Protein AF-A0A643BZP4-F1 (afdb_monomer)

InterPro domains:
  IPR011527 ABC transporter type 1, transmembrane domain [PF00664] (1-120)
  IPR011527 ABC transporter type 1, transmembrane domain [PS50929] (1-120)
  IPR036640 ABC transporter type 1, transmembrane domain superfamily [G3DSA:1.20.1560.10] (1-120)
  IPR036640 ABC transporter type 1, transmembrane domain superfamily [SSF90123] (1-117)
  IPR039421 Type 1 protein exporter [PTHR43394] (1-119)

Secondary structure (DSSP, 8-state):
-HHHHHHHHHHHHHHHHHHHHHHHHHHHHHHHHHHHHHHHHHHTS-HHHHTTS-HHHHHHHHHHHHHHHHHIIIIIHHHHHHHHHHHHHHHHHHHHHHHHHHHHHHHHHHHHHHHHHHH-

Radius of gyration: 23.45 Å; Cα contacts (8 Å, |Δi|>4): 32; chains: 1; bounding box: 48×31×70 Å

Mean predicted aligned error: 7.29 Å

Nearest PDB structures (foldseek):
  8t3k-assembly1_D  TM=7.423E-01  e=4.252E-02  Bacillus subtilis subsp. subtilis str. 168
  8chb-assembly1_B  TM=7.942E-01  e=1.330E-01  Bacillus subtilis
  8rf1-assembly1_B  TM=7.347E-01  e=1.249E-01  Bacillus subtilis
  9g37-assembly1_A  TM=7.716E-01  e=3.906E-01  Mycolicibacterium thermoresistibile ATCC 19527
  7zo8-assembly1_A  TM=7.353E-01  e=3.823E+00  Brucella abortus 2308

Solvent-accessible surface area (backbone atoms only — not comparable to full-atom values): 6551 Å² total; per-residue (Å²): 111,68,67,60,54,50,52,51,50,55,50,49,54,53,50,50,52,52,53,54,51,51,32,41,53,51,22,53,56,51,44,53,51,49,54,52,52,52,53,54,52,60,74,70,56,59,71,76,56,55,77,76,43,60,68,70,57,53,55,46,46,61,51,53,53,48,46,53,49,33,55,46,52,19,54,50,48,54,50,50,54,49,53,50,51,50,51,54,50,51,51,52,54,38,50,71,77,37,51,71,60,42,53,54,54,57,64,47,48,59,56,52,50,52,54,50,63,75,75,105

pLDDT: mean 87.91, std 4.4, range [66.19, 95.56]

Structure (mmCIF, N/CA/C/O backbone):
data_AF-A0A643BZP4-F1
#
_entry.id   AF-A0A643BZP4-F1
#
loop_
_atom_site.group_PDB
_atom_site.id
_atom_site.type_symbol
_atom_site.label_atom_id
_atom_site.label_alt_id
_atom_site.label_comp_id
_atom_site.label_asym_id
_atom_site.label_entity_id
_atom_site.label_seq_id
_atom_site.pdbx_PDB_ins_code
_a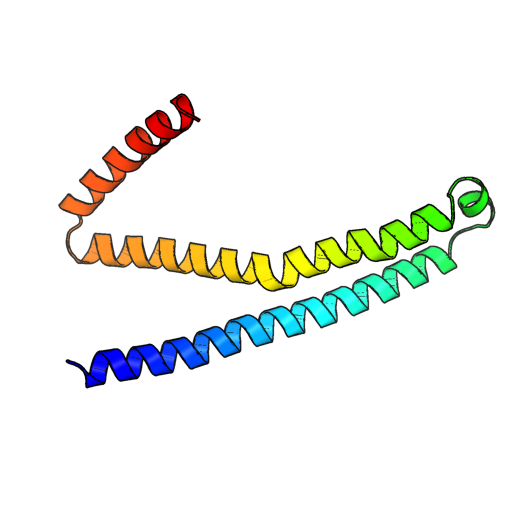tom_site.Cartn_x
_atom_site.Cartn_y
_atom_site.Cartn_z
_atom_site.occupancy
_atom_site.B_iso_or_equiv
_atom_site.auth_seq_id
_atom_site.auth_comp_id
_atom_site.auth_asym_id
_atom_site.auth_atom_id
_atom_site.pdbx_PDB_model_num
ATOM 1 N N . TYR A 1 1 ? -7.803 -0.485 32.169 1.00 72.69 1 TYR A N 1
ATOM 2 C CA . TYR A 1 1 ? -8.080 0.176 30.874 1.00 72.69 1 TYR A CA 1
ATOM 3 C C . TYR A 1 1 ? -6.813 0.559 30.109 1.00 72.69 1 TYR A C 1
ATOM 5 O O . TYR A 1 1 ? -6.709 0.167 28.957 1.00 72.69 1 TYR A O 1
ATOM 13 N N . ALA A 1 2 ? -5.817 1.216 30.722 1.00 86.94 2 ALA A N 1
ATOM 14 C CA . ALA A 1 2 ? -4.563 1.592 30.043 1.00 86.94 2 ALA A CA 1
ATOM 15 C C . ALA A 1 2 ? -3.774 0.407 29.438 1.00 86.94 2 ALA A C 1
ATOM 17 O O . ALA A 1 2 ? -3.291 0.505 28.314 1.00 86.94 2 ALA A O 1
ATOM 18 N N . TYR A 1 3 ? -3.709 -0.738 30.130 1.00 90.44 3 TYR A N 1
ATOM 19 C CA . TYR A 1 3 ? -3.023 -1.934 29.617 1.00 90.44 3 TYR A CA 1
ATOM 20 C C . TYR A 1 3 ? -3.641 -2.494 28.323 1.00 90.44 3 TYR A C 1
ATOM 22 O O . TYR A 1 3 ? -2.906 -2.928 27.443 1.00 90.44 3 TYR A O 1
ATOM 30 N N . TYR A 1 4 ? -4.970 -2.425 28.166 1.00 91.50 4 TYR A N 1
ATOM 31 C CA . TYR A 1 4 ? -5.653 -2.877 26.947 1.00 91.50 4 TYR A CA 1
ATOM 32 C C . TYR A 1 4 ? -5.332 -1.979 25.747 1.00 91.50 4 TYR A C 1
ATOM 34 O O . TYR A 1 4 ? -4.982 -2.482 24.683 1.00 91.50 4 TYR A O 1
ATOM 42 N N . TYR A 1 5 ? -5.382 -0.655 25.925 1.00 91.31 5 TYR A N 1
ATOM 43 C CA . TYR A 1 5 ? -5.010 0.290 24.866 1.00 91.31 5 TYR A CA 1
ATOM 44 C C . TYR A 1 5 ? -3.531 0.184 24.489 1.00 91.31 5 TYR A C 1
ATOM 46 O O . TYR A 1 5 ? -3.199 0.248 23.309 1.00 91.31 5 TYR A O 1
ATOM 54 N N . SER A 1 6 ? -2.655 -0.043 25.472 1.00 93.00 6 SER A N 1
ATOM 55 C CA . SER A 1 6 ? -1.228 -0.268 25.228 1.00 93.00 6 SER A CA 1
ATOM 56 C C . SER A 1 6 ? -0.982 -1.540 24.404 1.00 93.00 6 SER A C 1
ATOM 58 O O . SER A 1 6 ? -0.245 -1.505 23.419 1.00 93.00 6 SER A O 1
ATOM 60 N N . GLY A 1 7 ? -1.670 -2.642 24.729 1.00 94.50 7 GLY A N 1
ATOM 61 C CA . GLY A 1 7 ? -1.585 -3.891 23.964 1.00 94.50 7 GLY A CA 1
ATOM 62 C C . GLY A 1 7 ? -2.067 -3.748 22.516 1.00 94.50 7 GLY A C 1
ATOM 63 O O . GLY A 1 7 ? -1.394 -4.209 21.596 1.00 94.50 7 GLY A O 1
ATOM 64 N N . ILE A 1 8 ? -3.188 -3.051 22.299 1.00 93.56 8 ILE A N 1
ATOM 65 C CA . ILE A 1 8 ? -3.695 -2.758 20.948 1.00 93.56 8 ILE A CA 1
ATOM 66 C C . ILE A 1 8 ? -2.702 -1.877 20.184 1.00 93.56 8 ILE A C 1
ATOM 68 O O . ILE A 1 8 ? -2.392 -2.173 19.034 1.00 93.56 8 ILE A O 1
ATOM 72 N N . GLY A 1 9 ? -2.159 -0.835 20.821 1.00 92.62 9 GLY A N 1
ATOM 73 C CA . GLY A 1 9 ? -1.174 0.055 20.208 1.00 92.62 9 GLY A CA 1
ATOM 74 C C . GLY A 1 9 ? 0.082 -0.685 19.747 1.00 92.62 9 GLY A C 1
ATOM 75 O O . GLY A 1 9 ? 0.513 -0.506 18.610 1.00 92.62 9 GLY A O 1
ATOM 76 N N . ALA A 1 10 ? 0.621 -1.576 20.584 1.00 94.94 10 ALA A N 1
ATOM 77 C CA . ALA A 1 10 ? 1.756 -2.420 20.216 1.00 94.94 10 ALA A CA 1
ATOM 78 C C . ALA A 1 10 ? 1.424 -3.350 19.035 1.00 94.94 10 ALA A C 1
ATOM 80 O O . ALA A 1 10 ? 2.216 -3.472 18.100 1.00 94.94 10 ALA A O 1
ATOM 81 N N . GLY A 1 11 ? 0.232 -3.957 19.039 1.00 94.75 11 GLY A N 1
ATOM 82 C CA . GLY A 1 11 ? -0.239 -4.807 17.943 1.00 94.75 11 GLY A CA 1
ATOM 83 C C . GLY A 1 11 ? -0.377 -4.054 16.618 1.00 94.75 11 GLY A C 1
ATOM 84 O O . GLY A 1 11 ? 0.086 -4.539 15.588 1.00 94.75 11 GLY A O 1
ATOM 85 N N . VAL A 1 12 ? -0.951 -2.847 16.644 1.00 93.94 12 VAL A N 1
ATOM 86 C CA . VAL A 1 12 ? -1.091 -1.984 15.459 1.00 93.94 12 VAL A CA 1
ATOM 87 C C . VAL A 1 12 ? 0.273 -1.590 14.906 1.00 93.94 12 VAL A C 1
ATOM 89 O O . VAL A 1 12 ? 0.457 -1.619 13.695 1.00 93.94 12 VAL A O 1
ATOM 92 N N . LEU A 1 13 ? 1.241 -1.274 15.770 1.00 93.44 13 LEU A N 1
ATOM 93 C CA . LEU A 1 13 ? 2.595 -0.905 15.351 1.00 93.44 13 LEU A CA 1
ATOM 94 C C . LEU A 1 13 ? 3.259 -2.028 14.544 1.00 93.44 13 LEU A C 1
ATOM 96 O O . LEU A 1 13 ? 3.770 -1.797 13.448 1.00 93.44 13 LEU A O 1
ATOM 100 N N . VAL A 1 14 ? 3.196 -3.256 15.064 1.00 95.56 14 VAL A N 1
ATOM 101 C CA . VAL A 1 14 ? 3.759 -4.437 14.398 1.00 95.56 14 VAL A CA 1
ATOM 102 C C . VAL A 1 14 ? 2.997 -4.748 13.110 1.00 95.56 14 VAL A C 1
ATOM 104 O O . VAL A 1 14 ? 3.618 -4.950 12.068 1.00 95.56 14 VAL A O 1
ATOM 107 N N . ALA A 1 15 ? 1.663 -4.741 13.149 1.00 91.44 15 ALA A N 1
ATOM 108 C CA . ALA A 1 15 ? 0.834 -5.033 11.984 1.00 91.44 15 ALA A CA 1
ATOM 109 C C . ALA A 1 15 ? 1.042 -4.016 10.850 1.00 91.44 15 ALA A C 1
ATOM 111 O O . ALA A 1 15 ? 1.236 -4.418 9.704 1.00 91.44 15 ALA A O 1
ATOM 112 N N . ALA A 1 16 ? 1.067 -2.718 11.165 1.00 90.19 16 ALA A N 1
ATOM 113 C CA . ALA A 1 16 ? 1.281 -1.654 10.188 1.00 90.19 16 ALA A CA 1
ATOM 114 C C . ALA A 1 16 ? 2.680 -1.735 9.568 1.00 90.19 16 ALA A C 1
ATOM 116 O O . ALA A 1 16 ? 2.824 -1.647 8.349 1.00 90.19 16 ALA A O 1
ATOM 117 N N . TYR A 1 17 ? 3.710 -1.973 10.388 1.00 91.75 17 TYR A N 1
ATOM 118 C CA . TYR A 1 17 ? 5.072 -2.139 9.890 1.00 91.75 17 TYR A CA 1
ATOM 119 C C . TYR A 1 17 ? 5.178 -3.322 8.921 1.00 91.75 17 TYR A C 1
ATOM 121 O O . TYR A 1 17 ? 5.737 -3.193 7.830 1.00 91.75 17 TYR A O 1
ATOM 129 N N . ILE A 1 18 ? 4.597 -4.465 9.297 1.00 92.12 18 ILE A N 1
ATOM 130 C CA . ILE A 1 18 ? 4.565 -5.674 8.474 1.00 92.12 18 ILE A CA 1
ATOM 131 C C . ILE A 1 18 ? 3.809 -5.424 7.163 1.00 92.12 18 ILE A C 1
ATOM 133 O O . ILE A 1 18 ? 4.315 -5.771 6.095 1.00 92.12 18 ILE A O 1
ATOM 137 N N . GLN A 1 19 ? 2.634 -4.793 7.230 1.00 89.50 19 GLN A N 1
ATOM 138 C CA . GLN A 1 19 ? 1.811 -4.471 6.065 1.00 89.50 19 GLN A CA 1
ATOM 139 C C . GLN A 1 19 ? 2.588 -3.620 5.054 1.00 89.50 19 GLN A C 1
ATOM 141 O O . GLN A 1 19 ? 2.702 -4.007 3.890 1.00 89.50 19 GLN A O 1
ATOM 146 N N . VAL A 1 20 ? 3.152 -2.490 5.491 1.00 89.31 20 VAL A N 1
ATOM 147 C CA . VAL A 1 20 ? 3.890 -1.572 4.609 1.00 89.31 20 VAL A CA 1
ATOM 148 C C . VAL A 1 20 ? 5.153 -2.235 4.056 1.00 89.31 20 VAL A C 1
ATOM 150 O O . VAL A 1 20 ? 5.429 -2.146 2.859 1.00 89.31 20 VAL A O 1
ATOM 153 N N . SER A 1 21 ? 5.896 -2.964 4.893 1.00 90.12 21 SER A N 1
ATOM 154 C CA . SER A 1 21 ? 7.127 -3.641 4.468 1.00 90.12 21 SER A CA 1
ATOM 155 C C . SER A 1 21 ? 6.862 -4.703 3.402 1.00 90.12 21 SER A C 1
ATOM 157 O O . SER A 1 21 ? 7.576 -4.762 2.399 1.00 90.12 21 SER A O 1
ATOM 159 N N . PHE A 1 22 ? 5.828 -5.534 3.581 1.00 90.25 22 PHE A N 1
ATOM 160 C CA . PHE A 1 22 ? 5.490 -6.567 2.603 1.00 90.25 22 PHE A CA 1
ATOM 161 C C . PHE A 1 22 ? 5.012 -5.976 1.280 1.00 90.25 22 PHE A C 1
ATOM 163 O O . PHE A 1 22 ? 5.449 -6.449 0.228 1.00 90.25 22 PHE A O 1
ATOM 170 N N . TRP A 1 23 ? 4.172 -4.939 1.315 1.00 88.06 23 TRP A N 1
ATOM 171 C CA . TRP A 1 23 ? 3.709 -4.273 0.098 1.00 88.06 23 TRP A CA 1
ATOM 172 C C . TRP A 1 23 ? 4.851 -3.602 -0.664 1.00 88.06 23 TRP A C 1
ATOM 174 O O . TRP A 1 23 ? 4.987 -3.816 -1.869 1.00 88.06 23 TRP A O 1
ATOM 184 N N . CYS A 1 24 ? 5.738 -2.891 0.036 1.00 88.31 24 CYS A N 1
ATOM 185 C CA . CYS A 1 24 ? 6.909 -2.264 -0.573 1.00 88.31 24 CYS A CA 1
ATOM 186 C C . CYS A 1 24 ? 7.859 -3.307 -1.194 1.00 88.31 24 CYS A C 1
ATOM 188 O O . CYS A 1 24 ? 8.304 -3.164 -2.336 1.00 88.31 24 CYS A O 1
ATOM 190 N N . LEU A 1 25 ? 8.106 -4.421 -0.494 1.00 90.69 25 LEU A N 1
ATOM 191 C CA . LEU A 1 25 ? 8.940 -5.509 -1.006 1.00 90.69 25 LEU A CA 1
ATOM 192 C C . LEU A 1 25 ? 8.323 -6.187 -2.240 1.00 90.69 25 LEU A C 1
ATOM 194 O O . LEU A 1 25 ? 9.034 -6.492 -3.203 1.00 90.69 25 LEU A O 1
ATOM 198 N N . ALA A 1 26 ? 7.013 -6.443 -2.219 1.00 90.12 26 ALA A N 1
ATOM 199 C CA . ALA A 1 26 ? 6.293 -7.031 -3.343 1.00 90.12 26 ALA A CA 1
ATOM 200 C C . ALA A 1 26 ? 6.324 -6.103 -4.566 1.00 90.12 26 ALA A C 1
ATOM 202 O O . ALA A 1 26 ? 6.710 -6.544 -5.652 1.00 90.12 26 ALA A O 1
ATOM 203 N N . ALA A 1 27 ? 6.024 -4.815 -4.375 1.00 89.56 27 ALA A N 1
ATOM 204 C CA . ALA A 1 27 ? 6.068 -3.803 -5.424 1.00 89.56 27 ALA A CA 1
ATOM 205 C C . ALA A 1 27 ? 7.461 -3.695 -6.054 1.00 89.56 27 ALA A C 1
ATOM 207 O O . ALA A 1 27 ? 7.587 -3.792 -7.275 1.00 89.56 27 ALA A O 1
ATOM 208 N N . GLY A 1 28 ? 8.520 -3.624 -5.241 1.00 89.38 28 GLY A N 1
ATOM 209 C CA . GLY A 1 28 ? 9.898 -3.578 -5.735 1.00 89.38 28 GLY A CA 1
ATOM 210 C C . GLY A 1 28 ? 10.264 -4.790 -6.602 1.00 89.38 28 GLY A C 1
ATOM 211 O O . GLY A 1 28 ? 10.846 -4.643 -7.681 1.00 89.38 28 GLY A O 1
ATOM 212 N N . ARG A 1 29 ? 9.859 -6.000 -6.191 1.00 91.69 29 ARG A N 1
ATOM 213 C CA . ARG A 1 29 ? 10.074 -7.228 -6.980 1.00 91.69 29 ARG A CA 1
ATOM 214 C C . ARG A 1 29 ? 9.307 -7.208 -8.302 1.00 91.69 29 ARG A C 1
ATOM 216 O O . ARG A 1 29 ? 9.840 -7.657 -9.319 1.00 91.69 29 ARG A O 1
ATOM 223 N N . GLN A 1 30 ? 8.070 -6.719 -8.299 1.00 90.12 30 GLN A N 1
ATOM 224 C CA . GLN A 1 30 ? 7.236 -6.630 -9.499 1.00 90.12 30 GLN A CA 1
ATOM 225 C C . GLN A 1 30 ? 7.798 -5.612 -10.490 1.00 90.12 30 GLN A C 1
ATOM 227 O O . GLN A 1 30 ? 7.966 -5.923 -11.667 1.00 90.12 30 GLN A O 1
ATOM 232 N N . VAL A 1 31 ? 8.192 -4.443 -9.996 1.00 90.62 31 VAL A N 1
ATOM 233 C CA . VAL A 1 31 ? 8.799 -3.365 -10.781 1.00 90.62 31 VAL A CA 1
ATOM 234 C C . VAL A 1 31 ? 10.096 -3.823 -11.436 1.00 90.62 31 VAL A C 1
ATOM 236 O O . VAL A 1 31 ? 10.297 -3.591 -12.626 1.00 90.62 31 VAL A O 1
ATOM 239 N N . TYR A 1 32 ? 10.951 -4.546 -10.707 1.00 91.06 32 TYR A N 1
ATOM 240 C CA . TYR A 1 32 ? 12.175 -5.107 -11.279 1.00 91.06 32 TYR A CA 1
ATOM 241 C C . TYR A 1 32 ? 11.889 -6.071 -12.444 1.00 91.06 32 TYR A C 1
ATOM 243 O O . TYR A 1 32 ? 12.534 -5.994 -13.493 1.00 91.06 32 TYR A O 1
ATOM 251 N N . LYS A 1 33 ? 10.890 -6.954 -12.297 1.00 93.06 33 LYS A N 1
ATOM 252 C CA . LYS A 1 33 ? 10.469 -7.867 -13.373 1.00 93.06 33 LYS A CA 1
ATOM 253 C C . LYS A 1 33 ? 9.939 -7.107 -14.589 1.00 93.06 33 LYS A C 1
ATOM 255 O O . LYS A 1 33 ? 10.329 -7.444 -15.705 1.00 93.06 33 LYS A O 1
ATOM 260 N N . ILE A 1 34 ? 9.117 -6.078 -14.371 1.00 91.31 34 ILE A N 1
ATOM 261 C CA . ILE A 1 34 ? 8.569 -5.230 -15.439 1.00 91.31 34 ILE A CA 1
ATOM 262 C C . ILE A 1 34 ? 9.703 -4.531 -16.193 1.00 91.31 34 ILE A C 1
ATOM 264 O O . ILE A 1 34 ? 9.766 -4.656 -17.4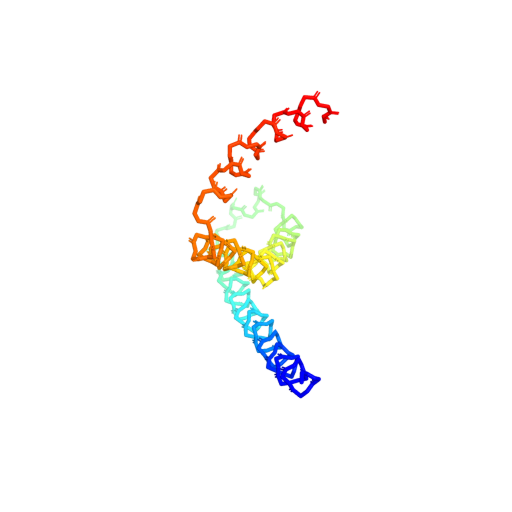12 1.00 91.31 34 ILE A O 1
ATOM 268 N N . ARG A 1 35 ? 10.656 -3.891 -15.494 1.00 90.69 35 ARG A N 1
ATOM 269 C CA . ARG A 1 35 ? 11.820 -3.246 -16.139 1.00 90.69 35 ARG A CA 1
ATOM 270 C C . ARG A 1 35 ? 12.605 -4.228 -17.002 1.00 90.69 35 ARG A C 1
ATOM 272 O O . ARG A 1 35 ? 12.942 -3.913 -18.139 1.00 90.69 35 ARG A O 1
ATOM 279 N N . LYS A 1 36 ? 12.867 -5.432 -16.483 1.00 92.38 36 LYS A N 1
ATOM 280 C CA . LYS A 1 36 ? 13.616 -6.466 -17.210 1.00 92.38 36 LYS A CA 1
ATOM 281 C C . LYS A 1 36 ? 12.879 -6.940 -18.465 1.00 92.38 36 LYS A C 1
ATOM 283 O O . LYS A 1 36 ? 13.500 -7.075 -19.515 1.00 92.38 36 LYS A O 1
ATOM 288 N N . GLN A 1 37 ? 11.577 -7.208 -18.360 1.00 92.00 37 GLN A N 1
ATOM 289 C CA . GLN A 1 37 ? 10.757 -7.658 -19.489 1.00 92.00 37 GLN A CA 1
ATOM 290 C C . GLN A 1 37 ? 10.598 -6.564 -20.545 1.00 92.00 37 GLN A C 1
ATOM 292 O O . GLN A 1 37 ? 10.731 -6.851 -21.730 1.00 92.00 37 GLN A O 1
ATOM 297 N N . PHE A 1 38 ? 10.387 -5.319 -20.119 1.00 89.19 38 PHE A N 1
ATOM 298 C CA . PHE A 1 38 ? 10.263 -4.172 -21.011 1.00 89.19 38 PHE A CA 1
ATOM 299 C C . PHE A 1 38 ? 11.558 -3.923 -21.789 1.00 89.19 38 PHE A C 1
ATOM 301 O O . PHE A 1 38 ? 11.536 -3.837 -23.013 1.00 89.19 38 PHE A O 1
ATOM 308 N N . PHE A 1 39 ? 12.706 -3.918 -21.103 1.00 89.38 39 PHE A N 1
ATOM 309 C CA . PHE A 1 39 ? 14.007 -3.783 -21.760 1.00 89.38 39 PHE A CA 1
ATOM 310 C C . PHE A 1 39 ? 14.283 -4.936 -22.735 1.00 89.38 39 PHE A C 1
ATOM 312 O O . PHE A 1 39 ? 14.730 -4.717 -23.858 1.00 89.38 39 PHE A O 1
ATOM 319 N N . HIS A 1 40 ? 13.972 -6.174 -22.339 1.00 92.81 40 HIS A N 1
ATOM 320 C CA . HIS A 1 40 ? 14.123 -7.335 -23.216 1.00 92.81 40 HIS A CA 1
ATOM 321 C C . HIS A 1 40 ? 13.219 -7.264 -24.458 1.00 92.81 40 HIS A C 1
ATOM 323 O O . HIS A 1 40 ? 13.636 -7.689 -25.531 1.00 92.81 40 HIS A O 1
ATOM 329 N N . ALA A 1 41 ? 12.000 -6.733 -24.325 1.00 89.38 41 ALA A N 1
ATOM 330 C CA . ALA A 1 41 ? 11.084 -6.540 -25.444 1.00 89.38 41 ALA A CA 1
ATOM 331 C C . ALA A 1 41 ? 11.605 -5.479 -26.426 1.00 89.38 41 ALA A C 1
ATOM 333 O O . ALA A 1 41 ? 11.635 -5.746 -27.622 1.00 89.38 41 ALA A O 1
ATOM 334 N N . ILE A 1 42 ? 12.105 -4.340 -25.926 1.00 88.75 42 ILE A N 1
ATOM 335 C CA . ILE A 1 42 ? 12.709 -3.292 -26.768 1.00 88.75 42 ILE A CA 1
ATOM 336 C C . ILE A 1 42 ? 13.898 -3.844 -27.560 1.00 88.75 42 ILE A C 1
ATOM 338 O O . ILE A 1 42 ? 13.984 -3.642 -28.764 1.00 88.75 42 ILE A O 1
ATOM 342 N N . MET A 1 43 ? 14.786 -4.605 -26.917 1.00 88.31 43 MET A N 1
ATOM 343 C CA . MET A 1 43 ? 15.969 -5.180 -27.575 1.00 88.31 43 MET A CA 1
ATOM 344 C C . MET A 1 43 ? 15.643 -6.186 -28.693 1.00 88.31 43 MET A C 1
ATOM 346 O O . MET A 1 43 ? 16.515 -6.500 -29.498 1.00 88.31 43 MET A O 1
ATOM 350 N N . ARG A 1 44 ? 14.422 -6.737 -28.731 1.00 92.12 44 ARG A N 1
ATOM 351 C CA . ARG A 1 44 ? 13.975 -7.692 -29.762 1.00 92.12 44 ARG A CA 1
ATOM 352 C C . ARG A 1 44 ? 13.251 -7.027 -30.932 1.00 92.12 44 ARG A C 1
ATOM 354 O O . ARG A 1 44 ? 12.826 -7.735 -31.843 1.00 92.12 44 ARG A O 1
ATOM 361 N N . GLN A 1 45 ? 13.087 -5.713 -30.887 1.00 90.62 45 GLN A N 1
ATOM 362 C CA . GLN A 1 45 ? 12.347 -4.956 -31.880 1.00 90.62 45 GLN A CA 1
ATOM 363 C C . GLN A 1 45 ? 13.198 -4.698 -33.138 1.00 90.62 45 GLN A C 1
ATOM 365 O O . GLN A 1 45 ? 14.425 -4.643 -33.078 1.00 90.62 45 GLN A O 1
ATOM 370 N N . GLU A 1 46 ? 12.550 -4.579 -34.295 1.00 90.19 46 GLU A N 1
ATOM 371 C CA . GLU A 1 46 ? 13.217 -4.348 -35.583 1.00 90.19 46 GLU A CA 1
ATOM 372 C C . GLU A 1 46 ? 13.754 -2.914 -35.740 1.00 90.19 46 GLU A C 1
ATOM 374 O O . GLU A 1 46 ? 13.212 -1.975 -35.159 1.00 90.19 46 GLU A O 1
ATOM 379 N N . ILE A 1 47 ? 14.781 -2.725 -36.584 1.00 83.69 47 ILE A N 1
ATOM 380 C CA . ILE A 1 47 ? 15.397 -1.406 -36.837 1.00 83.69 47 ILE A CA 1
ATOM 381 C C . ILE A 1 47 ? 14.362 -0.378 -37.326 1.00 83.69 47 ILE A C 1
ATOM 383 O O . ILE A 1 47 ? 14.349 0.745 -36.834 1.00 83.69 47 ILE A O 1
ATOM 387 N N . GLY A 1 48 ? 13.435 -0.773 -38.208 1.00 88.62 48 GLY A N 1
ATOM 388 C CA . GLY A 1 48 ? 12.400 0.133 -38.727 1.00 88.62 48 GLY A CA 1
ATOM 389 C C . GLY A 1 48 ? 11.430 0.661 -37.662 1.00 88.62 48 GLY A C 1
ATOM 390 O O . GLY A 1 48 ? 10.805 1.697 -37.862 1.00 88.62 48 GLY A O 1
ATOM 391 N N . TRP A 1 49 ? 11.318 -0.000 -36.507 1.00 89.00 49 TRP A N 1
ATOM 392 C CA . TRP A 1 49 ? 10.523 0.505 -35.386 1.00 89.00 49 TRP A CA 1
ATOM 393 C C . TRP A 1 49 ? 11.250 1.616 -34.619 1.00 89.00 49 TRP A C 1
ATOM 395 O O . TRP A 1 49 ? 10.597 2.550 -34.148 1.00 89.00 49 TRP A O 1
ATOM 405 N N . PHE A 1 50 ? 12.585 1.534 -34.528 1.00 86.94 50 PHE A N 1
ATOM 406 C CA . PHE A 1 50 ? 13.429 2.568 -33.920 1.00 86.94 50 PHE A CA 1
ATOM 407 C C . PHE A 1 50 ? 13.517 3.833 -34.782 1.00 86.94 50 PHE A C 1
ATOM 409 O O . PHE A 1 50 ? 13.678 4.913 -34.231 1.00 86.94 50 PHE A O 1
ATOM 416 N N . ASP A 1 51 ? 13.339 3.730 -36.101 1.00 87.50 51 ASP A N 1
ATOM 417 C CA . ASP A 1 51 ? 13.271 4.908 -36.983 1.00 87.50 51 ASP A CA 1
ATOM 418 C C . ASP A 1 51 ? 11.984 5.733 -36.780 1.00 87.50 51 ASP A C 1
ATOM 420 O O . ASP A 1 51 ? 11.940 6.917 -37.111 1.00 87.50 51 ASP A O 1
ATOM 424 N N . VAL A 1 52 ? 10.930 5.120 -36.226 1.00 87.75 52 VAL A N 1
ATOM 425 C CA . VAL A 1 52 ? 9.630 5.768 -35.963 1.00 87.75 52 VAL A CA 1
ATOM 426 C C . VAL A 1 52 ? 9.497 6.233 -34.506 1.00 87.75 52 VAL A C 1
ATOM 428 O O . VAL A 1 52 ? 8.717 7.142 -34.228 1.00 87.75 52 VAL A O 1
ATOM 431 N N . HIS A 1 53 ? 10.244 5.634 -33.573 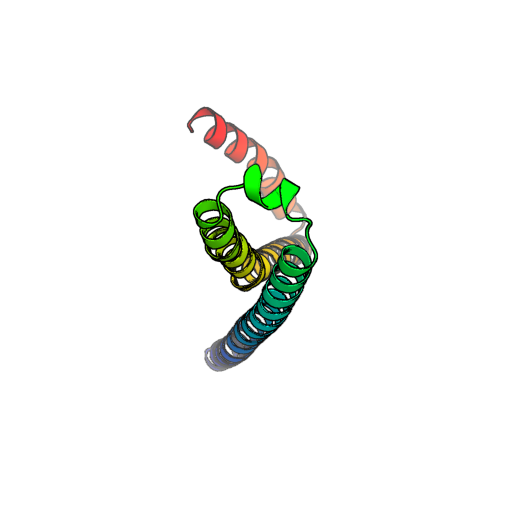1.00 83.62 53 HIS A N 1
ATOM 432 C CA . HIS A 1 53 ? 10.170 5.943 -32.142 1.00 83.62 53 HIS A CA 1
ATOM 433 C C . HIS A 1 53 ? 11.451 6.601 -31.634 1.00 83.62 53 HIS A C 1
ATOM 435 O O . HIS A 1 53 ? 12.535 6.032 -31.737 1.00 83.62 53 HIS A O 1
ATOM 441 N N . ASP A 1 54 ? 11.317 7.758 -30.983 1.00 87.00 54 ASP A N 1
ATOM 442 C CA . ASP A 1 54 ? 12.453 8.428 -30.355 1.00 87.00 54 ASP A CA 1
ATOM 443 C C . ASP A 1 54 ? 12.963 7.631 -29.139 1.00 87.00 54 ASP A C 1
ATOM 445 O O . ASP A 1 54 ? 12.236 7.341 -28.182 1.00 87.00 54 ASP A O 1
ATOM 449 N N . ILE A 1 55 ? 14.254 7.299 -29.156 1.00 83.88 55 ILE A N 1
ATOM 450 C CA . ILE A 1 55 ? 14.951 6.579 -28.083 1.00 83.88 55 ILE A CA 1
ATOM 451 C C . ILE A 1 55 ? 14.886 7.376 -26.766 1.00 83.88 55 ILE A C 1
ATOM 453 O O . ILE A 1 55 ? 14.788 6.784 -25.685 1.00 83.88 55 ILE A O 1
ATOM 457 N N . GLY A 1 56 ? 14.890 8.714 -26.842 1.00 85.44 56 GLY A N 1
ATOM 458 C CA . GLY A 1 56 ? 14.749 9.593 -25.679 1.00 85.44 56 GLY A CA 1
ATOM 459 C C . GLY A 1 56 ? 13.378 9.478 -25.007 1.00 85.44 56 GLY A C 1
ATOM 460 O O . GLY A 1 56 ? 13.282 9.421 -23.774 1.00 85.44 56 GLY A O 1
ATOM 461 N N . GLU A 1 57 ? 12.315 9.356 -25.805 1.00 87.19 57 GLU A N 1
ATOM 462 C CA . GLU A 1 57 ? 10.961 9.135 -25.298 1.00 87.19 57 GLU A CA 1
ATOM 463 C C . GLU A 1 57 ? 10.833 7.745 -24.662 1.00 87.19 57 GLU A C 1
ATO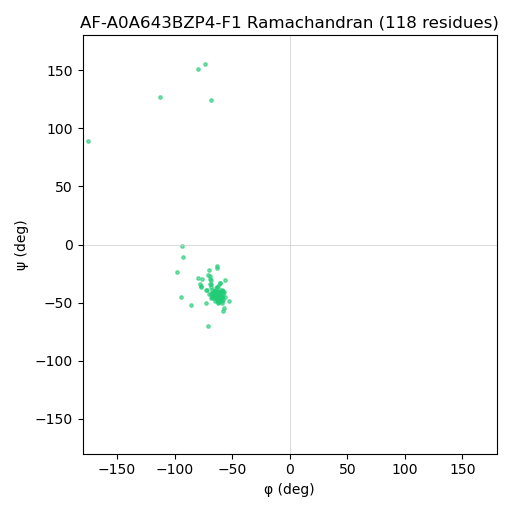M 465 O O . GLU A 1 57 ? 10.284 7.612 -23.569 1.00 87.19 57 GLU A O 1
ATOM 470 N N . LEU A 1 58 ? 11.403 6.710 -25.285 1.00 84.25 58 LEU A N 1
ATOM 471 C CA . LEU A 1 58 ? 11.365 5.340 -24.761 1.00 84.25 58 LEU A CA 1
ATOM 472 C C . LEU A 1 58 ? 12.046 5.208 -23.395 1.00 84.25 58 LEU A C 1
ATOM 474 O O . LEU A 1 58 ? 11.524 4.529 -22.508 1.00 84.25 58 LEU A O 1
ATOM 478 N N . ASN A 1 59 ? 13.187 5.872 -23.203 1.00 87.06 59 ASN A N 1
ATOM 479 C CA . ASN A 1 59 ? 13.882 5.876 -21.918 1.00 87.06 59 ASN A CA 1
ATOM 480 C C . ASN A 1 59 ? 13.089 6.630 -20.836 1.00 87.06 59 ASN A C 1
ATOM 482 O O . ASN A 1 59 ? 13.011 6.183 -19.686 1.00 87.06 59 ASN A O 1
ATOM 486 N N . THR A 1 60 ? 12.455 7.741 -21.223 1.00 90.00 60 THR A N 1
ATOM 487 C CA . THR A 1 60 ? 11.558 8.503 -20.346 1.00 90.00 60 THR A CA 1
ATOM 488 C C . THR A 1 60 ? 10.361 7.650 -19.936 1.00 90.00 60 THR A C 1
ATOM 490 O O . THR A 1 60 ? 10.121 7.487 -18.745 1.00 90.00 60 THR A O 1
ATOM 493 N N . ARG A 1 61 ? 9.679 6.985 -20.879 1.00 85.62 61 ARG A N 1
ATOM 494 C CA . ARG A 1 61 ? 8.555 6.082 -20.572 1.00 85.62 61 ARG A CA 1
ATOM 495 C C . ARG A 1 61 ? 8.969 4.913 -19.683 1.00 85.62 61 ARG A C 1
ATOM 497 O O . ARG A 1 61 ? 8.286 4.607 -18.710 1.00 85.62 61 ARG A O 1
ATOM 504 N N . LEU A 1 62 ? 10.118 4.291 -19.954 1.00 86.38 62 LEU A N 1
ATOM 505 C CA . LEU A 1 62 ? 10.645 3.212 -19.114 1.00 86.38 62 LEU A CA 1
ATOM 506 C C . LEU A 1 62 ? 10.905 3.667 -17.673 1.00 86.38 62 LEU A C 1
ATOM 508 O O . LEU A 1 62 ? 10.782 2.868 -16.746 1.00 86.38 62 LEU A O 1
ATOM 512 N N . THR A 1 63 ? 11.293 4.921 -17.466 1.00 87.31 63 THR A N 1
ATOM 513 C CA . THR A 1 63 ? 11.579 5.438 -16.127 1.00 87.31 63 THR A CA 1
ATOM 514 C C . THR A 1 63 ? 10.310 5.930 -15.443 1.00 87.31 63 THR A C 1
ATOM 516 O O . THR A 1 63 ? 10.007 5.461 -14.343 1.00 87.31 63 THR A O 1
ATOM 519 N N . ASP A 1 64 ? 9.547 6.795 -16.107 1.00 91.19 64 ASP A N 1
ATOM 520 C CA . ASP A 1 64 ? 8.374 7.469 -15.555 1.00 91.19 64 ASP A CA 1
ATOM 521 C C . ASP A 1 64 ? 7.192 6.522 -15.388 1.00 91.19 64 ASP A C 1
ATOM 523 O O . ASP A 1 64 ? 6.622 6.443 -14.299 1.00 91.19 64 ASP A O 1
ATOM 527 N N . ASP A 1 65 ? 6.825 5.761 -16.422 1.00 88.94 65 ASP A N 1
ATOM 528 C CA . ASP A 1 65 ? 5.644 4.896 -16.342 1.00 88.94 65 ASP A CA 1
ATOM 529 C C . ASP A 1 65 ? 5.887 3.749 -15.366 1.00 88.94 65 ASP A C 1
ATOM 531 O O . ASP A 1 65 ? 5.015 3.396 -14.573 1.00 88.94 65 ASP A O 1
ATOM 535 N N . VAL A 1 66 ? 7.109 3.217 -15.331 1.00 87.56 66 VAL A N 1
ATOM 536 C CA . VAL A 1 66 ? 7.469 2.200 -14.343 1.00 87.56 66 VAL A CA 1
ATOM 537 C C . VAL A 1 66 ? 7.528 2.775 -12.924 1.00 87.56 66 VAL A C 1
ATOM 539 O O . VAL A 1 66 ? 7.177 2.066 -11.978 1.00 87.56 66 VAL A O 1
ATOM 542 N N . SER A 1 67 ? 7.942 4.034 -12.745 1.00 87.69 67 SER A N 1
ATOM 543 C CA . SER A 1 67 ? 7.881 4.699 -11.435 1.00 87.69 67 SER A CA 1
ATOM 544 C C . SER A 1 67 ? 6.437 4.882 -10.973 1.00 87.69 67 SER A C 1
ATOM 546 O O . SER A 1 67 ? 6.104 4.492 -9.856 1.00 87.69 67 SER A O 1
ATOM 548 N N . LYS A 1 68 ? 5.545 5.350 -11.855 1.00 88.25 68 LYS A N 1
ATOM 549 C CA . LYS A 1 68 ? 4.104 5.470 -11.569 1.00 88.25 68 LYS A CA 1
ATOM 550 C C . LYS A 1 68 ? 3.480 4.122 -11.202 1.00 88.25 68 LYS A C 1
ATOM 552 O O . LYS A 1 68 ? 2.674 4.042 -10.278 1.00 88.25 68 LYS A O 1
ATOM 557 N N . ILE A 1 69 ? 3.873 3.046 -11.890 1.00 87.50 69 ILE A N 1
ATOM 558 C CA . ILE A 1 69 ? 3.438 1.683 -11.554 1.00 87.50 69 ILE A CA 1
ATOM 559 C C . ILE A 1 69 ? 3.935 1.281 -10.158 1.00 87.50 69 ILE A C 1
ATOM 561 O O . ILE A 1 69 ? 3.178 0.679 -9.398 1.00 87.50 69 ILE A O 1
ATOM 565 N N . ASN A 1 70 ? 5.175 1.620 -9.793 1.00 86.94 70 ASN A N 1
ATOM 566 C CA . ASN A 1 70 ? 5.712 1.350 -8.457 1.00 86.94 70 ASN A CA 1
ATOM 567 C C . ASN A 1 70 ? 4.916 2.084 -7.369 1.00 86.94 70 ASN A C 1
ATOM 569 O O . ASN A 1 70 ? 4.446 1.457 -6.425 1.00 86.94 70 ASN A O 1
ATOM 573 N N . GLU A 1 71 ? 4.697 3.387 -7.542 1.00 85.94 71 GLU A N 1
ATOM 574 C CA . GLU A 1 71 ? 3.916 4.209 -6.609 1.00 85.94 71 GLU A CA 1
ATOM 575 C C . GLU A 1 71 ? 2.479 3.694 -6.451 1.00 85.94 71 GLU A C 1
ATOM 577 O O . GLU A 1 71 ? 1.938 3.653 -5.343 1.00 85.94 71 GLU A O 1
ATOM 582 N N . GLY A 1 72 ? 1.869 3.251 -7.553 1.00 85.56 72 GLY A N 1
ATOM 583 C CA . GLY A 1 72 ? 0.546 2.640 -7.544 1.00 85.56 72 GLY A CA 1
ATOM 584 C C . GLY A 1 72 ? 0.506 1.314 -6.785 1.00 85.56 72 GLY A C 1
ATOM 585 O O . GLY A 1 72 ? -0.368 1.121 -5.943 1.00 85.56 72 GLY A O 1
ATOM 586 N N . ILE A 1 73 ? 1.441 0.401 -7.064 1.00 84.38 73 ILE A N 1
ATOM 587 C CA . ILE A 1 73 ? 1.431 -0.958 -6.498 1.00 84.38 73 ILE A CA 1
ATOM 588 C C . ILE A 1 73 ? 1.916 -0.986 -5.043 1.00 84.38 73 ILE A C 1
ATOM 590 O O . ILE A 1 73 ? 1.403 -1.775 -4.254 1.00 84.38 73 ILE A O 1
ATOM 594 N N . GLY A 1 74 ? 2.900 -0.160 -4.691 1.00 78.94 74 GLY A N 1
ATOM 595 C CA . GLY A 1 74 ? 3.526 -0.159 -3.371 1.00 78.94 74 GLY A CA 1
ATOM 596 C C . GLY A 1 74 ? 2.612 0.384 -2.285 1.00 78.94 74 GLY A C 1
ATOM 597 O O . GLY A 1 74 ? 2.166 -0.361 -1.419 1.00 78.94 74 GLY A O 1
ATOM 598 N N . ASP A 1 75 ? 2.341 1.684 -2.316 1.00 79.19 75 ASP A N 1
ATOM 599 C CA . ASP A 1 75 ? 1.690 2.358 -1.189 1.00 79.19 75 ASP A CA 1
ATOM 600 C C . ASP A 1 75 ? 0.167 2.436 -1.363 1.00 79.19 75 ASP A C 1
ATOM 602 O O . ASP A 1 75 ? -0.608 2.075 -0.472 1.00 79.19 75 ASP A O 1
ATOM 606 N N . LYS A 1 76 ? -0.297 2.812 -2.563 1.00 86.44 76 LYS A N 1
ATOM 607 C CA . LYS A 1 76 ? -1.731 3.040 -2.798 1.00 86.44 76 LYS A CA 1
ATOM 608 C C . LYS A 1 76 ? -2.575 1.779 -2.635 1.00 86.44 76 LYS A C 1
ATOM 610 O O . LYS A 1 76 ? -3.647 1.863 -2.041 1.00 86.44 76 LYS A O 1
ATOM 615 N N . ILE A 1 77 ? -2.114 0.618 -3.110 1.00 85.81 77 ILE A N 1
ATOM 616 C CA . ILE A 1 77 ? -2.844 -0.647 -2.906 1.00 85.81 77 ILE A CA 1
ATOM 617 C C . ILE A 1 77 ? -2.966 -0.965 -1.411 1.00 85.81 77 ILE A C 1
ATOM 619 O O . ILE A 1 77 ? -4.050 -1.331 -0.953 1.00 85.81 77 ILE A O 1
ATOM 623 N N . GLY A 1 78 ? -1.891 -0.778 -0.639 1.00 85.75 78 GLY A N 1
ATOM 624 C CA . GLY A 1 78 ? -1.903 -0.993 0.808 1.00 85.75 78 GLY A CA 1
ATOM 625 C C . GLY A 1 78 ? -2.942 -0.123 1.517 1.00 85.75 78 GLY A C 1
ATOM 626 O O . GLY A 1 78 ? -3.719 -0.633 2.328 1.00 85.75 78 GLY A O 1
ATOM 627 N N . ILE A 1 79 ? -3.006 1.161 1.155 1.00 88.81 79 ILE A N 1
ATOM 628 C CA . ILE A 1 79 ? -3.987 2.114 1.689 1.00 88.81 79 ILE A CA 1
ATOM 629 C C . ILE A 1 79 ? -5.413 1.719 1.295 1.00 88.81 79 ILE A C 1
ATOM 631 O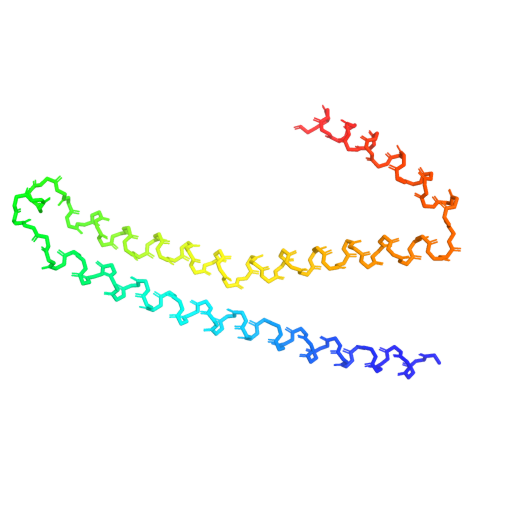 O . ILE A 1 79 ? -6.293 1.706 2.149 1.00 88.81 79 ILE A O 1
ATOM 635 N N . VAL A 1 80 ? -5.656 1.342 0.036 1.00 89.12 80 VAL A N 1
ATOM 636 C CA . VAL A 1 80 ? -6.992 0.927 -0.428 1.00 89.12 80 VAL A CA 1
ATOM 637 C C . VAL A 1 80 ? -7.496 -0.282 0.358 1.00 89.12 80 VAL A C 1
ATOM 639 O O . VAL A 1 80 ? -8.627 -0.265 0.842 1.00 89.12 80 VAL A O 1
ATOM 642 N N . PHE A 1 81 ? -6.659 -1.305 0.552 1.00 88.38 81 PHE A N 1
ATOM 643 C CA . PHE A 1 81 ? -7.027 -2.472 1.358 1.00 88.38 81 PHE A CA 1
ATOM 644 C C . PHE A 1 81 ? -7.328 -2.101 2.810 1.00 88.38 81 PHE A C 1
ATOM 646 O O . PHE A 1 81 ? -8.310 -2.588 3.374 1.00 88.38 81 PHE A O 1
ATOM 653 N N . GLN A 1 82 ? -6.522 -1.220 3.405 1.00 89.94 82 GLN A N 1
ATOM 654 C CA . GLN A 1 82 ? -6.764 -0.730 4.758 1.00 89.94 82 GLN A CA 1
ATOM 655 C C . GLN A 1 82 ? -8.093 0.026 4.845 1.00 89.94 82 GLN A C 1
ATOM 657 O O . GLN A 1 82 ? -8.906 -0.275 5.714 1.00 89.94 82 GLN A O 1
ATOM 662 N N . SER A 1 83 ? -8.357 0.952 3.920 1.00 90.75 83 SER A N 1
ATOM 663 C CA . SER A 1 83 ? -9.610 1.708 3.870 1.00 90.75 83 SER A CA 1
ATOM 664 C C . SER A 1 83 ? -10.824 0.801 3.676 1.00 90.75 83 SER A C 1
ATOM 666 O O . SER A 1 83 ? -11.828 0.982 4.361 1.00 90.75 83 SER A O 1
ATOM 668 N N . MET A 1 84 ? -10.735 -0.211 2.807 1.00 92.31 84 MET A N 1
ATOM 669 C CA . MET A 1 84 ? -11.797 -1.206 2.637 1.00 92.31 84 MET A CA 1
ATOM 670 C C . MET A 1 84 ? -12.027 -2.006 3.923 1.00 92.31 84 MET A C 1
ATOM 672 O O . MET A 1 84 ? -13.167 -2.152 4.361 1.00 92.31 84 MET A O 1
ATOM 676 N N . ALA A 1 85 ? -10.964 -2.489 4.570 1.00 92.06 85 ALA A N 1
ATOM 677 C CA . ALA A 1 85 ? -11.076 -3.229 5.823 1.00 92.06 85 ALA A CA 1
ATOM 678 C C . ALA A 1 85 ? -11.700 -2.375 6.938 1.00 92.06 85 ALA A C 1
ATOM 680 O O . ALA A 1 85 ? -12.594 -2.843 7.645 1.00 92.06 85 ALA A O 1
ATOM 681 N N . THR A 1 86 ? -11.283 -1.113 7.072 1.00 91.81 86 THR A N 1
ATOM 682 C CA . THR A 1 86 ? -11.869 -0.163 8.025 1.00 91.81 86 THR A CA 1
ATOM 683 C C . THR A 1 86 ? -13.337 0.110 7.716 1.00 91.81 86 THR A C 1
ATOM 685 O O . THR A 1 86 ? -14.150 0.116 8.637 1.00 91.81 86 THR A O 1
ATOM 688 N N . PHE A 1 87 ? -13.695 0.266 6.440 1.00 90.31 87 PHE A N 1
ATOM 689 C CA . PHE A 1 87 ? -15.077 0.437 6.006 1.00 90.31 87 PHE A CA 1
ATOM 690 C C . PHE A 1 87 ? -15.939 -0.750 6.452 1.00 90.31 87 PHE A C 1
ATOM 692 O O . PHE A 1 87 ? -16.881 -0.567 7.222 1.00 90.31 87 PHE A O 1
ATOM 699 N N . PHE A 1 88 ? -15.579 -1.980 6.072 1.00 92.62 88 PHE A N 1
ATOM 700 C CA . PHE A 1 88 ? -16.349 -3.173 6.446 1.00 92.62 88 PHE A CA 1
ATOM 701 C C . PHE A 1 88 ? -16.404 -3.392 7.960 1.00 92.62 88 PHE A C 1
ATOM 703 O O . PHE A 1 88 ? -17.472 -3.673 8.500 1.00 92.62 88 PHE A O 1
ATOM 710 N N . THR A 1 89 ? -15.281 -3.217 8.660 1.00 91.12 89 THR A N 1
ATOM 711 C CA . THR A 1 89 ? -15.230 -3.362 10.122 1.00 91.12 89 THR A CA 1
ATOM 712 C C . THR A 1 89 ? -16.127 -2.329 10.803 1.00 91.12 89 THR A C 1
ATOM 714 O O . THR A 1 89 ? -16.868 -2.675 11.720 1.00 91.12 89 THR A O 1
ATOM 717 N N . GLY A 1 90 ? -16.128 -1.083 10.321 1.00 88.44 90 GLY A N 1
ATOM 718 C CA . GLY A 1 90 ? -17.009 -0.024 10.809 1.00 88.44 90 GLY A CA 1
ATOM 719 C C . GLY A 1 90 ? -18.490 -0.361 10.626 1.00 88.44 90 GLY A C 1
ATOM 720 O O . GLY A 1 90 ? -19.269 -0.209 11.567 1.00 88.44 90 GLY A O 1
ATOM 721 N N . PHE A 1 91 ? -18.871 -0.901 9.462 1.00 87.31 91 PHE A N 1
ATOM 722 C CA . PHE A 1 91 ? -20.240 -1.374 9.232 1.00 87.31 91 PHE A CA 1
ATOM 723 C C . PHE A 1 91 ? -20.625 -2.508 10.175 1.00 87.31 91 PHE A C 1
ATOM 725 O O . PHE A 1 91 ? -21.671 -2.431 10.817 1.00 87.31 91 PHE A O 1
ATOM 732 N N . ILE A 1 92 ? -19.782 -3.535 10.299 1.00 90.00 92 ILE A N 1
ATOM 733 C CA . ILE A 1 92 ? -20.051 -4.692 11.161 1.00 90.00 92 ILE A CA 1
ATOM 734 C C . ILE A 1 92 ? -20.237 -4.241 12.615 1.00 90.00 92 ILE A C 1
ATOM 736 O O . ILE A 1 92 ? -21.252 -4.559 13.235 1.00 90.00 92 ILE A O 1
ATOM 740 N N . VAL A 1 93 ? -19.309 -3.441 13.150 1.00 88.81 93 VAL A N 1
ATOM 741 C CA . VAL A 1 93 ? -19.398 -2.928 14.527 1.00 88.81 93 VAL A CA 1
ATOM 742 C C . VAL A 1 93 ? -20.662 -2.088 14.713 1.00 88.81 93 VAL A C 1
ATOM 744 O O . VAL A 1 93 ? -21.391 -2.274 15.688 1.00 88.81 93 VAL A O 1
ATOM 747 N N . GLY A 1 94 ? -20.982 -1.225 13.751 1.00 86.00 94 GLY A N 1
ATOM 748 C CA . GLY A 1 94 ? -22.183 -0.405 13.796 1.00 86.00 94 GLY A CA 1
ATOM 749 C C . GLY A 1 94 ? -23.485 -1.221 13.808 1.00 86.00 94 GLY A C 1
ATOM 750 O O . GLY A 1 94 ? -24.395 -0.929 14.590 1.00 86.00 94 GLY A O 1
ATOM 751 N N . PHE A 1 95 ? -23.579 -2.270 12.987 1.00 85.50 95 PHE A N 1
ATOM 752 C CA . PHE A 1 95 ? -24.751 -3.149 12.969 1.00 85.50 95 PHE A CA 1
ATOM 753 C C . PHE A 1 95 ? -24.883 -3.975 14.256 1.00 85.50 95 PHE A C 1
ATOM 755 O O . PHE A 1 95 ? -26.005 -4.197 14.710 1.00 85.50 95 PHE A O 1
ATOM 762 N N . THR 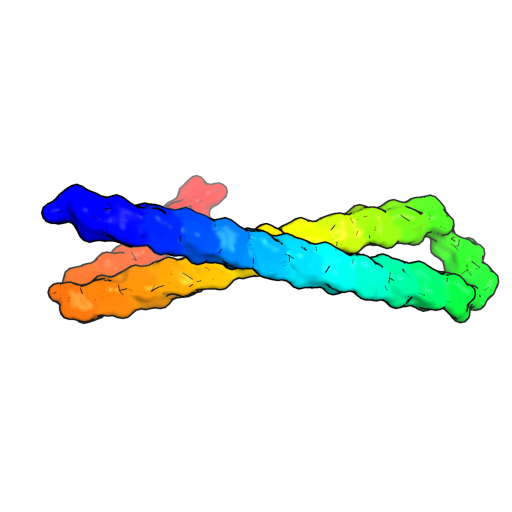A 1 96 ? -23.768 -4.386 14.874 1.00 86.31 96 THR A N 1
ATOM 763 C CA . THR A 1 96 ? -23.793 -5.179 16.121 1.00 86.31 96 THR A CA 1
ATOM 764 C C . THR A 1 96 ? -24.223 -4.386 17.359 1.00 86.31 96 THR A C 1
ATOM 766 O O . THR A 1 96 ? -24.963 -4.916 18.181 1.00 86.31 96 THR A O 1
ATOM 769 N N . GLN A 1 97 ? -23.801 -3.125 17.502 1.00 82.00 97 GLN A N 1
ATOM 770 C CA . GLN A 1 97 ? -24.133 -2.291 18.670 1.00 82.00 97 GLN A CA 1
ATOM 771 C C . GLN A 1 97 ? -25.566 -1.744 18.620 1.00 82.00 97 GLN A C 1
ATOM 773 O O . GLN A 1 97 ? -26.234 -1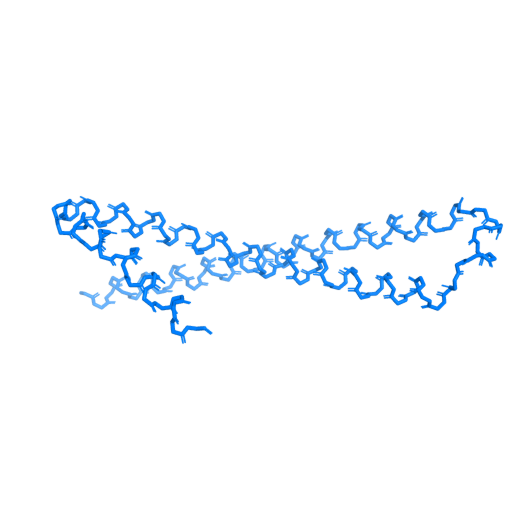.629 19.646 1.00 82.00 97 GLN A O 1
ATOM 778 N N . GLY A 1 98 ? -26.060 -1.402 17.430 1.00 79.44 98 GLY A N 1
ATOM 779 C CA . GLY A 1 98 ? -27.385 -0.813 17.292 1.00 79.44 98 GLY A CA 1
ATOM 780 C C . GLY A 1 98 ? -27.788 -0.615 15.842 1.00 79.44 98 GLY A C 1
ATOM 781 O O . GLY A 1 98 ? -27.616 0.467 15.283 1.00 79.44 98 GLY A O 1
ATOM 782 N N . TRP A 1 99 ? -28.405 -1.642 15.257 1.00 83.69 99 TRP A N 1
ATOM 783 C CA . TRP A 1 99 ? -28.868 -1.644 13.865 1.00 83.69 99 TRP A CA 1
ATOM 784 C C . TRP A 1 99 ? -29.832 -0.492 13.518 1.00 83.69 99 TRP A C 1
ATOM 786 O O . TRP A 1 99 ? -29.837 -0.004 12.392 1.00 83.69 99 TRP A O 1
ATOM 796 N N . LYS A 1 100 ? -30.627 -0.007 14.483 1.00 80.19 100 LYS A N 1
ATOM 797 C CA . LYS A 1 100 ? -31.554 1.118 14.260 1.00 80.19 100 LYS A CA 1
ATOM 798 C C . LYS A 1 100 ? -30.828 2.452 14.074 1.00 80.19 100 LYS A C 1
ATOM 800 O O . LYS A 1 100 ? -31.197 3.219 13.194 1.00 80.19 100 LYS A O 1
ATOM 805 N N . LEU A 1 101 ? -29.802 2.728 14.881 1.00 79.50 101 LEU A N 1
ATOM 806 C CA . LEU A 1 101 ? -29.049 3.986 14.802 1.00 79.50 101 LEU A CA 1
ATOM 807 C C . LEU A 1 101 ? -28.163 4.023 13.556 1.00 79.50 101 LEU A C 1
ATOM 809 O O . LEU A 1 101 ? -28.081 5.048 12.885 1.00 79.50 101 LEU A O 1
ATOM 813 N N . THR A 1 102 ? -27.548 2.895 13.202 1.00 83.25 102 THR A N 1
ATOM 814 C CA . THR A 1 102 ? -26.717 2.809 11.997 1.00 83.25 102 THR A CA 1
ATOM 815 C C . THR A 1 102 ? -27.498 3.005 10.709 1.00 83.25 102 THR A C 1
ATOM 817 O O . THR A 1 102 ? -27.012 3.720 9.840 1.00 83.25 102 THR A O 1
ATOM 820 N N . LEU A 1 103 ? -28.710 2.452 10.592 1.00 78.69 103 LEU A N 1
ATOM 821 C CA . LEU A 1 103 ? -29.577 2.681 9.429 1.00 78.69 103 LEU A CA 1
ATOM 822 C C . LEU A 1 103 ? -29.934 4.163 9.244 1.00 78.69 103 LEU A C 1
ATOM 824 O O . LEU A 1 103 ? -29.940 4.652 8.116 1.00 78.69 103 LEU A O 1
ATOM 828 N N . VAL A 1 104 ? -30.180 4.891 10.338 1.00 82.88 104 VAL A N 1
ATOM 829 C CA . VAL A 1 104 ? -30.468 6.335 10.286 1.00 82.88 104 VAL A CA 1
ATOM 830 C C . VAL A 1 104 ? -29.253 7.117 9.781 1.00 82.88 104 VAL A C 1
ATOM 832 O O . VAL A 1 104 ? -29.389 7.969 8.906 1.00 82.88 104 VAL A O 1
ATOM 835 N N . ILE A 1 105 ? -28.053 6.803 10.276 1.00 84.00 105 ILE A N 1
ATOM 836 C CA . ILE A 1 105 ? -26.810 7.461 9.840 1.00 84.00 105 ILE A CA 1
ATOM 837 C C . ILE A 1 105 ? -26.506 7.133 8.367 1.00 84.00 105 ILE A C 1
ATOM 839 O O . ILE A 1 105 ? -26.137 8.019 7.596 1.00 84.00 105 ILE A O 1
ATOM 843 N N . LEU A 1 106 ? -26.722 5.881 7.953 1.00 84.06 106 LEU A N 1
ATOM 844 C CA . LEU A 1 106 ? -26.587 5.436 6.563 1.00 84.06 106 LEU A CA 1
ATOM 845 C C . LEU A 1 106 ? -27.519 6.194 5.616 1.00 84.06 106 LEU A C 1
ATOM 847 O O . LEU A 1 106 ? -27.094 6.552 4.524 1.00 84.06 106 LEU A O 1
ATOM 851 N N . ALA A 1 107 ? -28.761 6.460 6.027 1.00 83.31 107 ALA A N 1
ATOM 852 C CA . ALA A 1 107 ? -29.724 7.208 5.221 1.00 83.31 107 ALA A CA 1
ATOM 853 C C . ALA A 1 107 ? -29.335 8.689 5.049 1.00 83.31 107 ALA A C 1
ATOM 855 O O . ALA A 1 107 ? -29.623 9.284 4.013 1.00 83.31 107 ALA A O 1
ATOM 856 N N . LEU A 1 108 ? -28.645 9.278 6.032 1.00 83.50 108 LEU A N 1
ATOM 857 C CA . LEU A 1 108 ? -28.151 10.659 5.966 1.00 83.50 108 LEU A CA 1
ATOM 858 C C . LEU A 1 108 ? -26.858 10.795 5.145 1.00 83.50 108 LEU A C 1
ATOM 860 O O . LEU A 1 108 ? -26.626 11.837 4.535 1.00 83.50 108 LEU A O 1
ATOM 864 N N . SER A 1 109 ? -26.030 9.747 5.088 1.00 85.19 109 SER A N 1
ATOM 865 C CA . SER A 1 109 ? -24.764 9.737 4.342 1.00 85.19 109 SER A CA 1
ATOM 866 C C . SER A 1 109 ? -24.883 10.152 2.858 1.00 85.19 109 SER A C 1
ATOM 868 O O . SER A 1 109 ? -24.128 11.038 2.452 1.00 85.19 109 SER A O 1
ATOM 870 N N . PRO A 1 110 ? -25.821 9.624 2.041 1.00 83.56 110 PRO A N 1
ATOM 871 C CA . PRO A 1 110 ? -25.969 10.050 0.648 1.00 83.56 110 PRO A CA 1
ATOM 872 C C . PRO A 1 110 ? -26.503 11.481 0.518 1.00 83.56 110 PRO A C 1
ATOM 874 O O . PRO A 1 110 ? -26.142 12.172 -0.429 1.00 83.56 110 PRO A O 1
ATOM 877 N N . VAL A 1 111 ? -27.307 11.963 1.473 1.00 87.56 111 VAL A N 1
ATOM 878 C CA . VAL A 1 111 ? -27.810 13.350 1.478 1.00 87.56 111 VAL A CA 1
ATOM 879 C C . VAL A 1 111 ? -26.660 14.335 1.692 1.00 87.56 111 VAL A C 1
ATOM 881 O O . VAL A 1 111 ? -26.546 15.325 0.973 1.00 87.56 111 VAL A O 1
ATOM 884 N N . LEU A 1 112 ? -25.764 14.031 2.635 1.00 86.62 112 LEU A N 1
ATOM 885 C CA . LEU A 1 112 ? -24.545 14.810 2.858 1.00 86.62 112 LEU A CA 1
ATOM 886 C C . LEU A 1 112 ? -23.598 14.736 1.656 1.00 86.62 112 LEU A C 1
ATOM 888 O O . LEU A 1 112 ? -23.036 15.755 1.266 1.00 86.62 112 LEU A O 1
ATOM 892 N N . GLY A 1 113 ? -23.455 13.556 1.043 1.00 88.31 113 GLY A N 1
ATOM 893 C CA . GLY A 1 113 ? -22.639 13.371 -0.158 1.00 88.31 113 GLY A CA 1
ATOM 894 C C . GLY A 1 113 ? -23.132 14.202 -1.344 1.00 88.31 113 GLY A C 1
ATOM 895 O O . GLY A 1 113 ? -22.339 14.885 -1.986 1.00 88.31 113 GLY A O 1
ATOM 896 N N . LEU A 1 114 ? -24.445 14.210 -1.592 1.00 88.94 114 LEU A N 1
ATOM 897 C CA . LEU A 1 114 ? -25.063 15.047 -2.623 1.00 88.94 114 LEU A CA 1
ATOM 898 C C . LEU A 1 114 ? -24.891 16.537 -2.318 1.00 88.94 114 LEU A C 1
ATOM 900 O O . LEU A 1 114 ? -24.517 17.297 -3.204 1.00 88.94 114 LEU A O 1
ATOM 904 N N . SER A 1 115 ? -25.097 16.955 -1.066 1.00 87.88 115 SER A N 1
ATOM 905 C CA . SER A 1 115 ? -24.857 18.343 -0.658 1.00 87.88 115 SER A CA 1
ATOM 906 C C . SER A 1 115 ? -23.402 18.755 -0.884 1.00 87.88 115 SER A C 1
ATOM 908 O O . SER A 1 115 ? -23.157 19.840 -1.393 1.00 87.88 115 SER A O 1
ATOM 910 N N . ALA A 1 116 ? -22.434 17.908 -0.531 1.00 87.19 116 ALA A N 1
ATOM 911 C CA . ALA A 1 116 ? -21.020 18.197 -0.747 1.00 87.19 116 ALA A CA 1
ATOM 912 C C . ALA A 1 116 ? -20.677 18.287 -2.242 1.00 87.19 116 ALA A C 1
ATOM 914 O O . ALA A 1 116 ? -19.945 19.184 -2.634 1.00 87.19 116 ALA A O 1
ATOM 915 N N . ALA A 1 117 ? -21.243 17.409 -3.075 1.00 87.38 117 ALA A N 1
ATOM 916 C CA . ALA A 1 117 ? -21.020 17.412 -4.521 1.00 87.38 117 ALA A CA 1
ATOM 917 C C . ALA A 1 117 ? -21.640 18.621 -5.240 1.00 87.38 117 ALA A C 1
ATOM 919 O O . ALA A 1 117 ? -21.153 19.010 -6.290 1.00 87.38 117 ALA A O 1
ATOM 920 N N . ILE A 1 118 ? -22.713 19.207 -4.700 1.00 91.50 118 ILE A N 1
ATOM 921 C CA . ILE A 1 118 ? -23.334 20.423 -5.254 1.00 91.50 118 ILE A CA 1
ATOM 922 C C . ILE A 1 118 ? -22.508 21.677 -4.918 1.00 91.50 118 ILE A C 1
ATOM 924 O O . ILE A 1 118 ? -22.544 22.653 -5.662 1.00 91.50 118 ILE A O 1
ATOM 928 N N . TRP A 1 119 ? -21.797 21.664 -3.787 1.00 79.94 119 TRP A N 1
ATOM 929 C CA . TRP A 1 119 ? -20.958 22.777 -3.327 1.00 79.94 119 TRP A CA 1
ATOM 930 C C . TRP A 1 119 ? -19.489 22.688 -3.775 1.00 79.94 119 TRP A C 1
ATOM 932 O O . TRP A 1 119 ? -18.757 23.660 -3.585 1.00 79.94 119 TRP A O 1
ATOM 942 N N . ALA A 1 120 ? -19.061 21.546 -4.319 1.00 66.19 120 ALA A N 1
ATOM 943 C CA . ALA A 1 120 ? -17.721 21.308 -4.861 1.00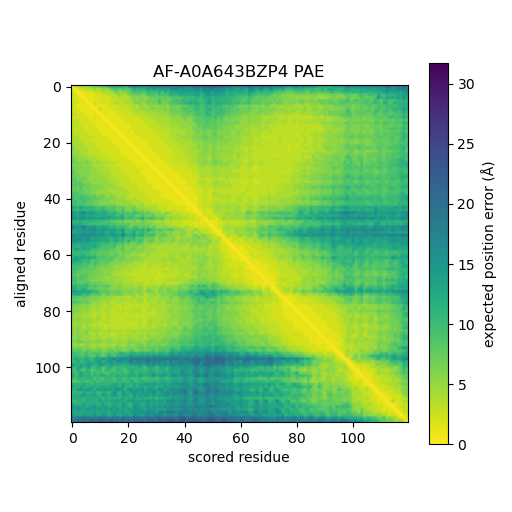 66.19 120 ALA A CA 1
ATOM 944 C C . ALA A 1 120 ? -17.661 21.624 -6.361 1.00 66.19 120 ALA A C 1
ATOM 946 O O . ALA A 1 120 ? -16.608 22.144 -6.793 1.00 66.19 120 ALA A O 1
#

Sequence (120 aa):
YAYYYSGIGAGVLVAAYIQVSFWCLAAGRQVYKIRKQFFHAIMRQEIGWFDVHDIGELNTRLTDDVSKINEGIGDKIGIVFQSMATFFTGFIVGFTQGWKLTLVILALSPVLGLSAAIWA

Foldseek 3Di:
DVVVVVVVVVVCVVVVVVLLVVQLVVLVVVLVVVLVVLVVVVVPDDPVVCVVDPPVVSVVCSVVVSVVSSVCRRPVVSVVVVVVVCVVVVVVVPCVVDVVVVVVVVV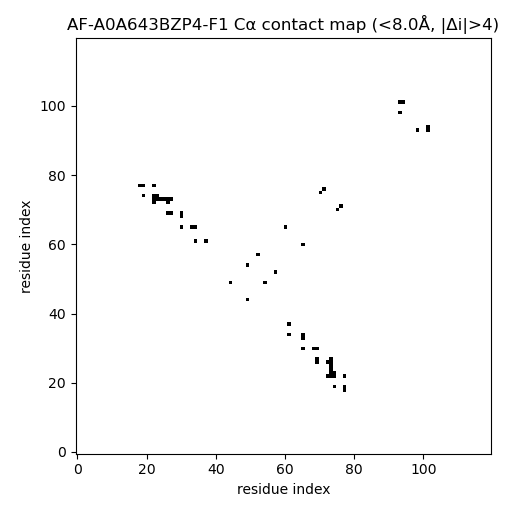CVVVVVVVVVVVD

Organism: Balaenoptera physalus (NCBI:txid9770)